Protein AF-A0A527VS27-F1 (afdb_monomer_lite)

Structure (mmCIF, N/CA/C/O backbone):
data_AF-A0A527VS27-F1
#
_entry.id   AF-A0A527VS27-F1
#
loop_
_atom_site.group_PDB
_atom_site.id
_atom_site.type_symbol
_atom_site.label_atom_id
_atom_site.label_alt_id
_atom_site.label_comp_id
_atom_site.label_asym_id
_atom_site.label_entity_id
_atom_site.label_seq_id
_atom_site.pdbx_PDB_ins_code
_atom_site.Cartn_x
_atom_site.Cartn_y
_atom_site.Cartn_z
_atom_site.occupancy
_atom_site.B_iso_or_equiv
_atom_site.auth_seq_id
_atom_site.auth_comp_id
_atom_site.auth_asym_id
_atom_site.auth_atom_id
_atom_site.pdbx_PDB_model_num
ATOM 1 N N . SER A 1 1 ? 10.151 -22.269 -11.142 1.00 47.69 1 SER A N 1
ATOM 2 C CA . SER A 1 1 ? 11.539 -21.796 -11.212 1.00 47.69 1 SER A CA 1
ATOM 3 C C . SER A 1 1 ? 11.901 -21.103 -9.919 1.00 47.69 1 SER A C 1
ATOM 5 O O . SER A 1 1 ? 11.102 -20.308 -9.437 1.00 47.69 1 SER A O 1
ATOM 7 N N . ASP A 1 2 ? 13.080 -21.418 -9.397 1.00 59.34 2 ASP A N 1
ATOM 8 C CA . ASP A 1 2 ? 13.656 -20.979 -8.114 1.00 59.34 2 ASP A CA 1
ATOM 9 C C . ASP A 1 2 ? 13.881 -19.449 -8.003 1.00 59.34 2 ASP A C 1
ATOM 11 O O . ASP A 1 2 ? 14.201 -18.922 -6.948 1.00 59.34 2 ASP A O 1
ATOM 15 N N . TRP A 1 3 ? 13.668 -18.702 -9.096 1.00 66.81 3 TRP A N 1
ATOM 16 C CA . TRP A 1 3 ? 13.863 -17.247 -9.169 1.00 66.81 3 TRP A CA 1
ATOM 17 C C . TRP A 1 3 ? 12.663 -16.402 -8.715 1.00 66.81 3 TRP A C 1
ATOM 19 O O . TRP A 1 3 ? 12.781 -15.185 -8.592 1.00 66.81 3 TRP A O 1
ATOM 29 N N . ARG A 1 4 ? 11.484 -16.996 -8.490 1.00 77.44 4 ARG A N 1
ATOM 30 C CA . ARG A 1 4 ? 10.297 -16.241 -8.046 1.00 77.44 4 ARG A CA 1
ATOM 31 C C . ARG A 1 4 ? 10.332 -16.055 -6.533 1.00 77.44 4 ARG A C 1
ATOM 33 O O . ARG A 1 4 ? 9.635 -16.759 -5.808 1.00 77.44 4 ARG A O 1
ATOM 40 N N . ILE A 1 5 ? 11.150 -15.107 -6.082 1.00 88.50 5 ILE A N 1
ATOM 41 C CA . ILE A 1 5 ? 11.265 -14.734 -4.669 1.00 88.50 5 ILE A CA 1
ATOM 42 C C . ILE A 1 5 ? 9.933 -14.103 -4.223 1.00 88.50 5 ILE A C 1
ATOM 44 O O . ILE A 1 5 ? 9.549 -13.053 -4.747 1.00 88.50 5 ILE A O 1
ATOM 48 N N . PRO A 1 6 ? 9.187 -14.721 -3.290 1.00 90.88 6 PRO A N 1
ATOM 49 C CA . PRO A 1 6 ? 7.942 -14.150 -2.803 1.00 90.88 6 PRO A CA 1
ATOM 50 C C . PRO A 1 6 ? 8.217 -12.892 -1.974 1.00 90.88 6 PRO A C 1
ATOM 52 O O . PRO A 1 6 ? 9.164 -12.832 -1.193 1.00 90.88 6 PRO A O 1
ATOM 55 N N . MET A 1 7 ? 7.342 -11.899 -2.106 1.00 92.62 7 MET A N 1
ATOM 56 C CA . MET A 1 7 ? 7.451 -10.617 -1.410 1.00 92.62 7 MET A CA 1
ATOM 57 C C . MET A 1 7 ? 6.105 -10.170 -0.842 1.00 92.62 7 MET A C 1
ATOM 59 O O . MET A 1 7 ? 5.039 -10.539 -1.338 1.00 92.62 7 MET A O 1
ATOM 63 N N . ARG A 1 8 ? 6.161 -9.349 0.209 1.00 96.44 8 ARG A N 1
ATOM 64 C CA . ARG A 1 8 ? 5.006 -8.727 0.867 1.00 96.44 8 ARG A CA 1
ATOM 65 C C . ARG A 1 8 ? 5.339 -7.266 1.202 1.00 96.44 8 ARG A C 1
ATOM 67 O O . ARG A 1 8 ? 6.509 -6.984 1.430 1.00 96.44 8 ARG A O 1
ATOM 74 N N . PRO A 1 9 ? 4.350 -6.362 1.331 1.00 96.12 9 PRO A N 1
ATOM 75 C CA . PRO A 1 9 ? 4.577 -4.957 1.712 1.00 96.12 9 PRO A CA 1
ATOM 76 C C . PRO A 1 9 ? 5.056 -4.772 3.164 1.00 96.12 9 PRO A C 1
ATOM 78 O O . PRO A 1 9 ? 5.267 -3.653 3.601 1.00 96.12 9 PRO A O 1
ATOM 81 N N . ASP A 1 10 ? 5.199 -5.873 3.906 1.00 97.44 10 ASP A N 1
ATOM 82 C CA . ASP A 1 10 ? 5.569 -5.958 5.317 1.00 97.44 10 ASP A CA 1
ATOM 83 C C . ASP A 1 10 ? 4.656 -5.133 6.237 1.00 97.44 10 ASP A C 1
ATOM 85 O O . ASP A 1 10 ? 3.618 -5.658 6.660 1.00 97.44 10 ASP A O 1
ATOM 89 N N . HIS A 1 11 ? 4.967 -3.854 6.445 1.00 98.31 11 HIS A N 1
ATOM 90 C CA . HIS A 1 11 ? 4.212 -2.923 7.280 1.00 98.31 11 HIS A CA 1
ATOM 91 C C . HIS A 1 11 ? 3.553 -1.803 6.460 1.00 98.31 11 HIS A C 1
ATOM 93 O O . HIS A 1 11 ? 3.982 -1.467 5.360 1.00 98.31 11 HIS A O 1
ATOM 99 N N . GLY A 1 12 ? 2.490 -1.209 6.998 1.00 97.75 12 GLY A N 1
ATOM 100 C CA . GLY A 1 12 ? 1.765 -0.109 6.371 1.00 97.75 12 GLY A CA 1
ATOM 101 C C . GLY A 1 12 ? 1.379 0.982 7.360 1.00 97.75 12 GLY A C 1
ATOM 102 O O . GLY A 1 12 ? 1.089 0.718 8.528 1.00 97.75 12 GLY A O 1
ATOM 103 N N . HIS A 1 13 ? 1.345 2.220 6.868 1.00 98.06 13 HIS A N 1
ATOM 104 C CA . HIS A 1 13 ? 0.829 3.362 7.618 1.00 98.06 13 HIS A CA 1
ATOM 105 C C . HIS A 1 13 ? -0.672 3.223 7.885 1.00 98.06 13 HIS A C 1
ATOM 107 O O . HIS A 1 13 ? -1.420 2.679 7.071 1.00 98.06 13 HIS A O 1
ATOM 113 N N . LEU A 1 14 ? -1.135 3.750 9.014 1.00 97.88 14 LEU A N 1
ATOM 114 C CA . LEU A 1 14 ? -2.560 3.882 9.293 1.00 97.88 14 LEU A CA 1
ATOM 115 C C . LEU A 1 14 ? -3.153 4.967 8.382 1.00 97.88 14 LEU A C 1
ATOM 117 O O . LEU A 1 14 ? -2.745 6.120 8.478 1.00 97.88 14 LEU A O 1
ATOM 121 N N . LEU A 1 15 ? -4.063 4.603 7.475 1.00 97.75 15 LEU A N 1
ATOM 122 C CA . LEU A 1 15 ? -4.567 5.496 6.425 1.00 97.75 15 LEU A CA 1
ATOM 123 C C . LEU A 1 15 ? -6.066 5.295 6.181 1.00 97.75 15 LEU A C 1
ATOM 125 O O . LEU A 1 15 ? -6.564 4.179 6.320 1.00 97.75 15 LEU A O 1
ATOM 129 N N . ALA A 1 16 ? -6.733 6.363 5.730 1.00 96.94 16 ALA A N 1
ATOM 130 C CA . ALA A 1 16 ? -8.134 6.376 5.292 1.00 96.94 16 ALA A CA 1
ATOM 131 C C . ALA A 1 16 ? -9.057 5.634 6.276 1.00 96.94 16 ALA A C 1
ATOM 133 O O . ALA A 1 16 ? -8.968 5.883 7.474 1.00 96.94 16 ALA A O 1
ATOM 134 N N . ASP A 1 17 ? -9.894 4.711 5.800 1.00 96.38 17 ASP A N 1
ATOM 135 C CA . ASP A 1 17 ? -10.871 3.989 6.622 1.00 96.38 17 ASP A CA 1
ATOM 136 C C . ASP A 1 17 ? -10.248 3.125 7.723 1.00 96.38 17 ASP A C 1
ATOM 138 O O . ASP A 1 17 ? -10.965 2.654 8.601 1.00 96.38 17 ASP A O 1
ATOM 142 N N . ASP A 1 18 ? -8.933 2.873 7.703 1.00 96.94 18 ASP A N 1
ATOM 143 C CA . ASP A 1 18 ? -8.287 2.215 8.838 1.00 96.94 18 ASP A CA 1
ATOM 144 C C . ASP A 1 18 ? -8.148 3.151 10.050 1.00 96.94 18 ASP A C 1
ATOM 146 O O . ASP A 1 18 ? -8.059 2.671 11.182 1.00 96.94 18 ASP A O 1
ATOM 150 N N . ILE A 1 19 ? -8.173 4.473 9.845 1.00 97.12 19 ILE A N 1
ATOM 151 C CA . ILE A 1 19 ? -8.178 5.462 10.926 1.00 97.12 19 ILE A CA 1
ATOM 152 C C . ILE A 1 19 ? -9.505 5.354 11.684 1.00 97.12 19 ILE A C 1
ATOM 154 O O . ILE A 1 19 ? -10.583 5.396 11.101 1.00 97.12 19 ILE A O 1
ATOM 158 N N . GLY A 1 20 ? -9.429 5.223 13.008 1.00 93.00 20 GLY A N 1
ATOM 159 C CA . GLY A 1 20 ? -10.613 5.143 13.868 1.00 93.00 20 GLY A CA 1
ATOM 160 C C . GLY A 1 20 ? -11.240 3.750 13.975 1.00 93.00 20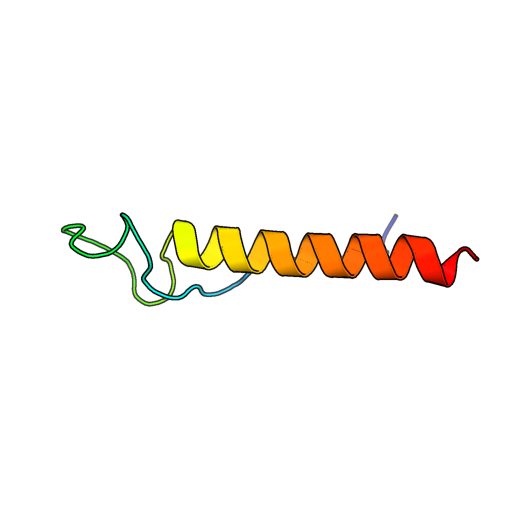 GLY A C 1
ATOM 161 O O . GLY A 1 20 ? -12.174 3.574 14.757 1.00 93.00 20 GLY A O 1
ATOM 162 N N . LYS A 1 21 ? -10.715 2.731 13.276 1.00 96.06 21 LYS A N 1
ATOM 163 C CA . LYS A 1 21 ? -11.110 1.338 13.535 1.00 96.06 21 LYS A CA 1
ATOM 164 C C . LYS A 1 21 ? -10.766 0.952 14.971 1.00 96.06 21 LYS A C 1
ATOM 166 O O . LYS A 1 21 ? -9.653 1.184 15.436 1.00 96.06 21 LYS A O 1
ATOM 171 N N . THR A 1 22 ? -11.708 0.287 15.643 1.00 94.44 22 THR A N 1
ATOM 172 C CA . THR A 1 22 ? -11.596 -0.112 17.058 1.00 94.44 22 THR A CA 1
ATOM 173 C C . THR A 1 22 ? -10.341 -0.935 17.349 1.00 94.44 22 THR A C 1
ATOM 175 O O . THR A 1 22 ? -9.791 -0.860 18.444 1.00 94.44 22 THR A O 1
ATOM 178 N N . ARG A 1 23 ? -9.874 -1.729 16.377 1.00 93.88 23 ARG A N 1
ATOM 179 C CA . ARG A 1 23 ? -8.652 -2.519 16.506 1.00 93.88 23 ARG A CA 1
ATOM 180 C C . ARG A 1 23 ? -7.881 -2.572 15.191 1.00 93.88 23 ARG A C 1
ATOM 182 O O . ARG A 1 23 ? -8.388 -3.068 14.190 1.00 93.88 23 ARG A O 1
ATOM 189 N N . ILE A 1 24 ? -6.624 -2.143 15.243 1.00 96.62 24 ILE A N 1
ATOM 190 C CA . ILE A 1 24 ? -5.606 -2.338 14.209 1.00 96.62 24 ILE A CA 1
ATOM 191 C C . ILE A 1 24 ? -4.338 -2.817 14.917 1.00 96.62 24 ILE A C 1
ATOM 193 O O . ILE A 1 24 ? -3.934 -2.245 15.928 1.00 96.62 24 ILE A O 1
ATOM 197 N N . ASN A 1 25 ? -3.701 -3.862 14.392 1.00 97.38 25 ASN A N 1
ATOM 198 C CA . ASN A 1 25 ? -2.376 -4.258 14.863 1.00 97.38 25 ASN A CA 1
ATOM 199 C C . ASN A 1 25 ? -1.354 -3.217 14.359 1.00 97.38 25 ASN A C 1
ATOM 201 O O . ASN A 1 25 ? -1.369 -2.921 13.159 1.00 97.38 25 ASN A O 1
ATOM 205 N N . PRO A 1 26 ? -0.485 -2.649 15.217 1.00 96.81 26 PRO A N 1
ATOM 206 C CA . PRO A 1 26 ? 0.469 -1.617 14.807 1.00 96.81 26 PRO A CA 1
ATOM 207 C C . PRO A 1 26 ? 1.305 -2.042 13.595 1.00 96.81 26 PRO A C 1
ATOM 209 O O . PRO A 1 26 ? 1.917 -3.105 13.602 1.00 96.81 26 PRO A O 1
ATOM 212 N N . GLY A 1 27 ? 1.288 -1.230 12.534 1.00 96.75 27 GLY A N 1
ATOM 213 C CA . GLY A 1 27 ? 1.973 -1.515 11.268 1.00 96.75 27 GLY A CA 1
ATOM 214 C C . GLY A 1 27 ? 1.264 -2.521 10.348 1.00 96.75 27 GLY A C 1
ATOM 215 O O . GLY A 1 27 ? 1.726 -2.749 9.237 1.00 96.75 27 GLY A O 1
ATOM 216 N N . TYR A 1 28 ? 0.127 -3.093 10.748 1.00 97.69 28 TYR A N 1
ATOM 217 C CA . TYR A 1 28 ? -0.625 -4.089 9.972 1.00 97.69 28 TYR A CA 1
ATOM 218 C C . TYR A 1 28 ? -1.965 -3.558 9.434 1.00 97.69 28 TYR A C 1
ATOM 220 O O . TYR A 1 28 ? -2.899 -4.333 9.223 1.00 97.69 28 TYR A O 1
ATOM 228 N N . SER A 1 29 ? -2.061 -2.249 9.181 1.00 97.69 29 SER A N 1
ATOM 229 C CA . SER A 1 29 ? -3.215 -1.643 8.505 1.00 97.69 29 SER A CA 1
ATOM 230 C C . SER A 1 29 ? -3.405 -2.236 7.100 1.00 97.69 29 SER A C 1
ATOM 232 O O . SER A 1 29 ? -2.439 -2.572 6.407 1.00 97.69 29 SER A O 1
ATOM 234 N N . LEU A 1 30 ? -4.657 -2.387 6.669 1.00 97.62 30 LEU A N 1
ATOM 235 C CA . LEU A 1 30 ? -4.985 -2.945 5.360 1.00 97.62 30 LEU A CA 1
ATOM 236 C C . LEU A 1 30 ? -4.596 -1.963 4.253 1.00 97.62 30 LEU A C 1
ATOM 238 O O . LEU A 1 30 ? -3.870 -2.325 3.330 1.00 97.62 30 LEU A O 1
ATOM 242 N N . ILE A 1 31 ? -5.056 -0.719 4.358 1.00 98.31 31 ILE A N 1
ATOM 243 C CA . ILE A 1 31 ? -4.926 0.296 3.310 1.00 98.31 31 ILE A CA 1
ATOM 244 C C . ILE A 1 31 ? -3.460 0.691 3.129 1.00 98.31 31 ILE A C 1
ATOM 246 O O . ILE A 1 31 ? -2.975 0.761 2.000 1.00 98.31 31 ILE A O 1
ATOM 250 N N . GLY A 1 32 ? -2.719 0.856 4.228 1.00 98.44 32 GLY A N 1
ATOM 251 C CA . GLY A 1 32 ? -1.283 1.132 4.177 1.00 98.44 32 GLY A CA 1
ATOM 252 C C . GLY A 1 32 ? -0.494 0.033 3.468 1.00 98.44 32 GLY A C 1
ATOM 253 O O . GLY A 1 32 ? 0.324 0.323 2.596 1.00 98.44 32 GLY A O 1
ATOM 254 N N . ARG A 1 33 ? -0.772 -1.235 3.791 1.00 98.56 33 ARG A N 1
ATOM 255 C CA . ARG A 1 33 ? -0.087 -2.383 3.175 1.00 98.56 33 ARG A CA 1
ATOM 256 C C . ARG A 1 33 ? -0.492 -2.580 1.718 1.00 98.56 33 ARG A C 1
ATOM 258 O O . ARG A 1 33 ? 0.361 -2.897 0.893 1.00 98.56 33 ARG A O 1
ATOM 265 N N . LEU A 1 34 ? -1.762 -2.358 1.373 1.00 98.56 34 LEU A N 1
ATOM 266 C CA . LEU A 1 34 ? -2.222 -2.405 -0.017 1.00 98.56 34 LEU A CA 1
ATOM 267 C C . LEU A 1 34 ? -1.561 -1.320 -0.873 1.00 98.56 34 LEU A C 1
ATOM 269 O O . LEU A 1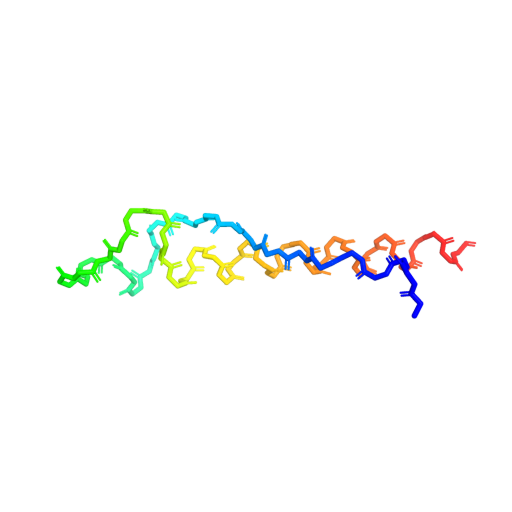 34 ? -1.134 -1.624 -1.986 1.00 98.56 34 LEU A O 1
ATOM 273 N N . LYS A 1 35 ? -1.409 -0.097 -0.347 1.00 98.56 35 LYS A N 1
ATOM 274 C CA . LYS A 1 35 ? -0.670 0.979 -1.021 1.00 98.56 35 LYS A CA 1
ATOM 275 C C . LYS A 1 35 ? 0.780 0.572 -1.294 1.00 98.56 35 LYS A C 1
ATOM 277 O O . LYS A 1 35 ? 1.197 0.602 -2.447 1.00 98.56 35 LYS A O 1
ATOM 282 N N . GLY A 1 36 ? 1.505 0.112 -0.270 1.00 98.19 36 GLY A N 1
ATOM 283 C CA . GLY A 1 36 ? 2.893 -0.339 -0.431 1.00 98.19 36 GLY A CA 1
ATOM 284 C C . GLY A 1 36 ? 3.033 -1.504 -1.418 1.00 98.19 36 GLY A C 1
ATOM 285 O O . GLY A 1 36 ? 3.950 -1.538 -2.234 1.00 98.19 36 GLY A O 1
ATOM 286 N N . LEU A 1 37 ? 2.080 -2.444 -1.419 1.00 98.38 37 LEU A N 1
ATOM 287 C CA . LEU A 1 37 ? 2.072 -3.546 -2.383 1.00 98.38 37 LEU A CA 1
ATOM 288 C C . LEU A 1 37 ? 1.838 -3.053 -3.817 1.00 98.38 37 LEU A C 1
ATOM 290 O O . LEU A 1 37 ? 2.451 -3.580 -4.745 1.00 98.38 37 LEU A O 1
ATOM 294 N N . ALA A 1 38 ? 0.959 -2.068 -4.012 1.00 98.50 38 ALA A N 1
ATOM 295 C CA . ALA A 1 38 ? 0.722 -1.465 -5.320 1.00 98.50 38 ALA A CA 1
ATOM 296 C C . ALA A 1 38 ? 1.966 -0.724 -5.839 1.00 98.50 38 ALA A C 1
ATOM 298 O O . ALA A 1 38 ? 2.303 -0.868 -7.012 1.00 98.50 38 ALA A O 1
ATOM 299 N N . GLU A 1 39 ? 2.685 -0.008 -4.969 1.00 98.38 39 GLU A N 1
ATOM 300 C CA . GLU A 1 39 ? 3.944 0.674 -5.306 1.00 98.38 39 GLU A CA 1
ATOM 301 C C . GLU A 1 39 ? 5.023 -0.315 -5.752 1.00 98.38 39 GLU A C 1
ATOM 303 O O . GLU A 1 39 ? 5.579 -0.167 -6.841 1.00 98.38 39 GLU A O 1
ATOM 308 N N . LEU A 1 40 ? 5.259 -1.372 -4.964 1.00 96.56 40 LEU A N 1
ATOM 309 C CA . LEU A 1 40 ? 6.215 -2.425 -5.315 1.00 96.56 40 LEU A CA 1
ATOM 310 C C . LEU A 1 40 ? 5.866 -3.071 -6.661 1.00 96.56 40 LEU A C 1
ATOM 312 O O . LEU A 1 40 ? 6.730 -3.210 -7.522 1.00 96.56 40 LEU A O 1
ATOM 316 N N . ARG A 1 41 ? 4.590 -3.417 -6.877 1.00 96.38 41 ARG A N 1
ATOM 317 C CA . ARG A 1 41 ? 4.127 -4.007 -8.144 1.00 96.38 41 ARG A CA 1
ATOM 318 C C . ARG A 1 41 ? 4.311 -3.066 -9.333 1.00 96.38 41 ARG A C 1
ATOM 320 O O . ARG A 1 41 ? 4.693 -3.526 -10.406 1.00 96.38 41 ARG A O 1
ATOM 327 N N . GLY A 1 42 ? 4.045 -1.774 -9.152 1.00 96.56 42 GLY A N 1
ATOM 328 C CA . GLY A 1 42 ? 4.260 -0.758 -10.181 1.00 96.56 42 GLY A CA 1
ATOM 329 C C . GLY A 1 42 ? 5.730 -0.657 -10.581 1.00 96.56 42 GLY A C 1
ATOM 330 O O . GLY A 1 42 ? 6.039 -0.696 -11.770 1.00 96.56 42 GLY A O 1
ATOM 331 N N . ILE A 1 43 ? 6.634 -0.616 -9.597 1.00 95.75 43 ILE A N 1
ATOM 332 C CA . ILE A 1 43 ? 8.086 -0.583 -9.829 1.00 95.75 43 ILE A CA 1
ATOM 333 C C . ILE A 1 43 ? 8.548 -1.851 -10.547 1.00 95.75 43 ILE A C 1
ATOM 335 O O . ILE A 1 43 ? 9.211 -1.747 -11.573 1.00 95.75 43 ILE A O 1
ATOM 339 N N . MET A 1 44 ? 8.159 -3.036 -10.069 1.00 93.69 44 MET A N 1
ATOM 340 C CA . MET A 1 44 ? 8.519 -4.305 -10.717 1.00 93.69 44 MET A CA 1
ATOM 341 C C . MET A 1 44 ? 8.087 -4.330 -12.182 1.00 93.69 44 MET A C 1
ATOM 343 O O . MET A 1 44 ? 8.868 -4.712 -13.046 1.00 93.69 44 MET A O 1
ATOM 347 N N . ARG A 1 45 ? 6.860 -3.879 -12.473 1.00 94.50 45 ARG A N 1
ATOM 348 C C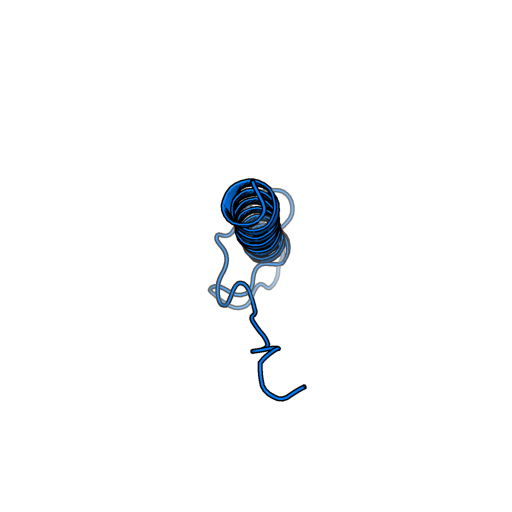A . ARG A 1 45 ? 6.347 -3.820 -13.843 1.00 94.50 45 ARG A CA 1
ATOM 349 C C . ARG A 1 45 ? 7.092 -2.800 -14.703 1.00 94.50 45 ARG A C 1
ATOM 351 O O . ARG A 1 45 ? 7.265 -3.032 -15.896 1.00 94.50 45 ARG A O 1
ATOM 358 N N . ALA A 1 46 ? 7.494 -1.668 -14.129 1.00 96.00 46 ALA A N 1
ATOM 359 C CA . ALA A 1 46 ? 8.293 -0.676 -14.835 1.00 96.00 46 ALA A CA 1
ATOM 360 C C . ALA A 1 46 ? 9.679 -1.239 -15.174 1.00 96.00 46 ALA A C 1
ATOM 362 O O . ALA A 1 46 ? 10.054 -1.229 -16.341 1.00 96.00 46 ALA A O 1
ATOM 363 N N . VAL A 1 47 ? 10.393 -1.795 -14.190 1.00 93.88 47 VAL A N 1
ATOM 364 C CA . VAL A 1 47 ? 11.713 -2.416 -14.385 1.00 93.8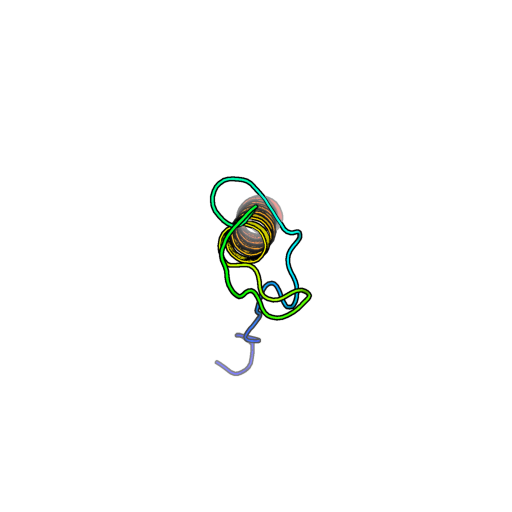8 47 VAL A CA 1
ATOM 365 C C . VAL A 1 47 ? 11.638 -3.535 -15.424 1.00 93.88 47 VAL A C 1
ATOM 367 O O . VAL A 1 47 ? 12.371 -3.484 -16.400 1.00 93.88 47 VAL A O 1
ATOM 370 N N . GLU A 1 48 ? 10.677 -4.458 -15.309 1.00 91.06 48 GLU A N 1
ATOM 371 C CA . GLU A 1 48 ? 10.457 -5.524 -16.301 1.00 91.06 48 GLU A CA 1
ATOM 372 C C . GLU A 1 48 ? 10.250 -4.963 -17.718 1.00 91.06 48 GLU A C 1
ATOM 374 O O . GLU A 1 48 ? 10.756 -5.511 -18.694 1.00 91.06 48 GLU A O 1
ATOM 379 N N . ARG A 1 49 ? 9.520 -3.849 -17.854 1.00 94.25 49 ARG A N 1
ATOM 380 C CA . ARG A 1 49 ? 9.267 -3.225 -19.158 1.00 94.25 49 ARG A CA 1
ATOM 381 C C . ARG A 1 49 ? 10.502 -2.535 -19.746 1.00 94.25 49 ARG A C 1
ATOM 383 O O . ARG A 1 49 ? 10.585 -2.467 -20.969 1.00 94.25 49 ARG A O 1
ATOM 390 N N . PHE A 1 50 ? 11.398 -2.002 -18.915 1.00 91.25 50 PHE A N 1
ATOM 391 C CA . PHE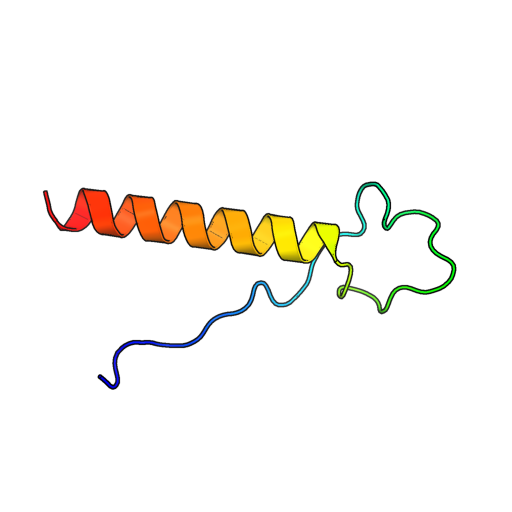 A 1 50 ? 12.579 -1.249 -19.354 1.00 91.25 50 PHE A CA 1
ATOM 392 C C . PHE A 1 50 ? 13.864 -2.088 -19.426 1.00 91.25 50 PHE A C 1
ATOM 394 O O . PHE A 1 50 ? 14.744 -1.725 -20.189 1.00 91.25 50 PHE A O 1
ATOM 401 N N . GLU A 1 51 ? 13.980 -3.201 -18.696 1.00 78.06 51 GLU A N 1
ATOM 402 C CA . GLU A 1 51 ? 15.102 -4.153 -18.827 1.00 78.06 51 GLU A CA 1
ATOM 403 C C . GLU A 1 51 ? 14.968 -5.077 -20.050 1.00 78.06 51 GLU A C 1
ATOM 405 O O . GLU A 1 51 ? 15.937 -5.709 -20.461 1.00 78.06 51 GLU A O 1
ATOM 410 N N . LEU A 1 52 ? 13.769 -5.163 -20.635 1.00 58.31 52 LEU A N 1
ATOM 411 C CA . LEU A 1 52 ? 13.489 -5.910 -21.868 1.00 58.31 52 LEU A CA 1
ATOM 412 C C . LEU A 1 52 ? 13.484 -5.022 -23.132 1.00 58.31 52 LEU A C 1
ATOM 414 O O . LEU A 1 52 ? 13.083 -5.498 -24.196 1.00 58.31 52 LEU A O 1
ATOM 418 N N . ALA A 1 53 ? 13.883 -3.751 -23.014 1.00 48.03 53 ALA A N 1
ATOM 419 C CA . ALA A 1 53 ? 14.107 -2.820 -24.125 1.00 48.03 53 ALA A CA 1
ATOM 420 C C . ALA A 1 53 ? 15.610 -2.661 -24.385 1.00 48.03 53 ALA A C 1
ATOM 422 O O . ALA A 1 53 ? 15.977 -2.571 -25.577 1.00 48.03 53 ALA A O 1
#

Secondary structure (DSSP, 8-state):
-TT--------B---GGGTT-S---TTB-HHHHHHHHHHHHHHHHHHHHHHT-

Radius of gyration: 14.66 Å; chains: 1; bounding box: 27×28×41 Å

Foldseek 3Di:
DVPPDDDFLQFFDQDDPSPPPPDDDHRRDPVGRVVSVVVVVVVV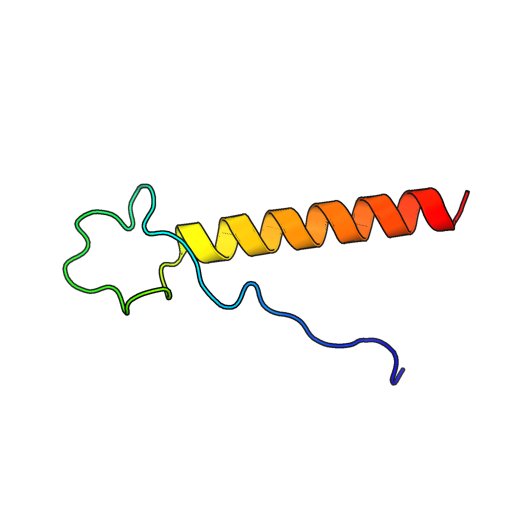VVCVVVVVD

Sequence (53 aa):
SDWRIPMRPDHGHLLADDIGKTRINPGYSLIGRLKGLAELRGIMRAVERFELA

pLDDT: mean 91.67, std 12.43, range [47.69, 98.56]